Protein AF-A0A967U6L3-F1 (afdb_monomer)

Structure (mmCIF, N/CA/C/O backbone):
data_AF-A0A967U6L3-F1
#
_entry.id   AF-A0A967U6L3-F1
#
loop_
_atom_site.group_PDB
_atom_site.id
_atom_site.type_symbol
_atom_site.label_atom_id
_atom_site.label_alt_id
_atom_site.label_comp_id
_atom_site.label_asym_id
_atom_site.label_entity_id
_atom_site.label_seq_id
_atom_site.pdbx_PDB_ins_code
_atom_site.Cartn_x
_atom_site.Cartn_y
_atom_site.Cartn_z
_atom_site.occupancy
_atom_site.B_iso_or_equiv
_atom_site.auth_seq_id
_atom_site.auth_comp_id
_atom_site.auth_asym_id
_atom_site.auth_atom_id
_atom_site.pdbx_PDB_model_num
ATOM 1 N N . SER A 1 1 ? -12.480 7.612 12.187 1.00 88.56 1 SER A N 1
ATOM 2 C CA . SER A 1 1 ? -12.342 8.210 10.846 1.00 88.56 1 SER A CA 1
ATOM 3 C C . SER A 1 1 ? -12.642 7.148 9.789 1.00 88.56 1 SER A C 1
ATOM 5 O O . SER A 1 1 ? -13.017 6.040 10.164 1.00 88.56 1 SER A O 1
ATOM 7 N N . LEU A 1 2 ? -12.551 7.460 8.488 1.00 88.06 2 LEU A N 1
ATOM 8 C CA . LEU A 1 2 ? -12.751 6.452 7.434 1.00 88.06 2 LEU A CA 1
ATOM 9 C C . LEU A 1 2 ? -11.652 5.380 7.489 1.00 88.06 2 LEU A C 1
ATOM 11 O O . LEU A 1 2 ? -11.933 4.196 7.363 1.00 88.06 2 LEU A O 1
ATOM 15 N N . GLU A 1 3 ? -10.423 5.808 7.742 1.00 90.75 3 GLU A N 1
ATOM 16 C CA . GLU A 1 3 ? -9.239 4.968 7.900 1.00 90.75 3 GLU A CA 1
ATOM 17 C C . GLU A 1 3 ? -9.436 3.951 9.026 1.00 90.75 3 GLU A C 1
ATOM 19 O O . GLU A 1 3 ? -9.305 2.759 8.787 1.00 90.75 3 GLU A O 1
ATOM 24 N N . GLU A 1 4 ? -9.858 4.394 10.215 1.00 93.44 4 GLU A N 1
ATOM 25 C CA . GLU A 1 4 ? -10.119 3.500 11.358 1.00 93.44 4 GLU A CA 1
ATOM 26 C C . GLU A 1 4 ? -11.216 2.467 11.056 1.00 93.44 4 GLU A C 1
ATOM 28 O O . GLU A 1 4 ? -11.136 1.318 11.487 1.00 93.44 4 GLU A O 1
ATOM 33 N N . ALA A 1 5 ? -12.251 2.859 10.305 1.00 94.50 5 ALA A N 1
ATOM 34 C CA . ALA A 1 5 ? -13.315 1.942 9.909 1.00 94.50 5 ALA A CA 1
ATOM 35 C C . ALA A 1 5 ? -12.824 0.891 8.900 1.00 94.50 5 ALA A C 1
ATOM 37 O O . ALA A 1 5 ? -13.254 -0.260 8.964 1.00 94.50 5 ALA A O 1
ATOM 38 N N . ILE A 1 6 ? -11.924 1.276 7.990 1.00 94.00 6 ILE A N 1
ATOM 39 C CA . ILE A 1 6 ? -11.297 0.369 7.020 1.00 94.00 6 ILE A CA 1
ATOM 40 C C . ILE A 1 6 ? -10.308 -0.568 7.721 1.00 94.00 6 ILE A C 1
ATOM 42 O O . ILE A 1 6 ? -10.341 -1.767 7.468 1.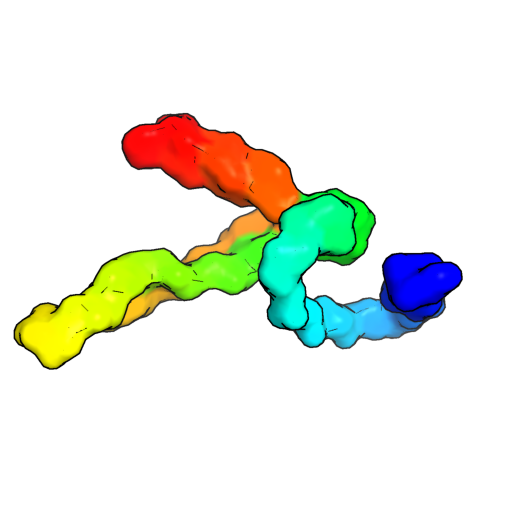00 94.00 6 ILE A O 1
ATOM 46 N N . GLU A 1 7 ? -9.482 -0.060 8.636 1.00 92.44 7 GLU A N 1
ATOM 47 C CA . GLU A 1 7 ? -8.535 -0.860 9.427 1.00 92.44 7 GLU A CA 1
ATOM 48 C C . GLU A 1 7 ? -9.252 -1.908 10.300 1.00 92.44 7 GLU A C 1
ATOM 50 O O . GLU A 1 7 ? -8.755 -3.019 10.475 1.00 92.44 7 GLU A O 1
ATOM 55 N N . ALA A 1 8 ? -10.439 -1.584 10.824 1.00 95.56 8 ALA A N 1
ATOM 56 C CA . ALA A 1 8 ? -11.251 -2.504 11.622 1.00 95.56 8 ALA A CA 1
ATOM 57 C C . ALA A 1 8 ? -12.112 -3.475 10.786 1.00 95.56 8 ALA A C 1
ATOM 59 O O . ALA A 1 8 ? -12.748 -4.372 11.349 1.00 95.56 8 ALA A O 1
ATOM 60 N N . PHE A 1 9 ? -12.180 -3.305 9.462 1.00 96.31 9 PHE A N 1
ATOM 61 C CA . PHE A 1 9 ? -13.009 -4.142 8.602 1.00 96.31 9 PHE A CA 1
ATOM 62 C C . PHE A 1 9 ? -12.353 -5.519 8.392 1.00 96.31 9 PHE A C 1
ATOM 64 O O . PHE A 1 9 ? -11.234 -5.593 7.888 1.00 96.31 9 PHE A O 1
ATOM 71 N N . PRO A 1 10 ? -13.029 -6.641 8.709 1.00 95.12 10 PRO A N 1
ATOM 72 C CA . PRO A 1 10 ? -12.432 -7.979 8.643 1.00 95.12 10 PRO A CA 1
ATOM 73 C C . PRO A 1 10 ? -12.387 -8.552 7.211 1.00 95.12 10 PRO A C 1
ATOM 75 O O . PRO A 1 10 ? -12.616 -9.742 7.002 1.00 95.12 10 PRO A O 1
ATOM 78 N N . GLY A 1 11 ? -12.128 -7.716 6.205 1.00 95.25 11 GLY A N 1
ATOM 79 C CA . GL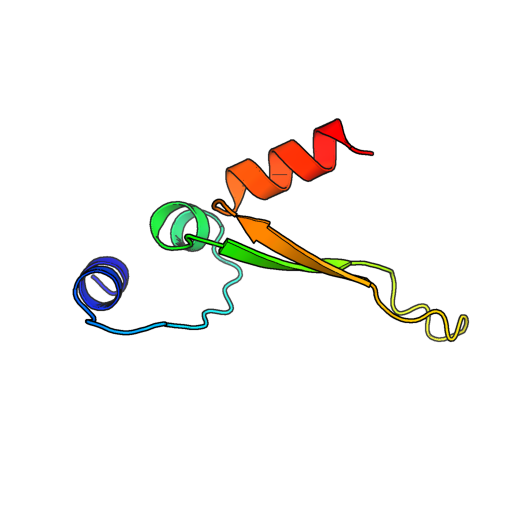Y A 1 11 ? -12.152 -8.097 4.797 1.00 95.25 11 GLY A CA 1
ATOM 80 C C . GLY A 1 11 ? -11.165 -7.310 3.939 1.00 95.25 11 GLY A C 1
ATOM 81 O O . GLY A 1 11 ? -10.399 -6.486 4.426 1.00 95.25 11 GLY A O 1
ATOM 82 N N . CYS A 1 12 ? -11.184 -7.583 2.635 1.00 95.44 12 CYS A N 1
ATOM 83 C CA . CYS A 1 12 ? -10.375 -6.859 1.658 1.00 95.44 12 CYS A CA 1
ATOM 84 C C . CYS A 1 12 ? -11.164 -5.669 1.102 1.00 95.44 12 CYS A C 1
ATOM 86 O O . CYS A 1 12 ? -12.342 -5.809 0.765 1.00 95.44 12 CYS A O 1
ATOM 88 N N . VAL A 1 13 ? -10.505 -4.518 0.977 1.00 96.06 13 VAL A N 1
ATOM 89 C CA . VAL A 1 13 ? -11.082 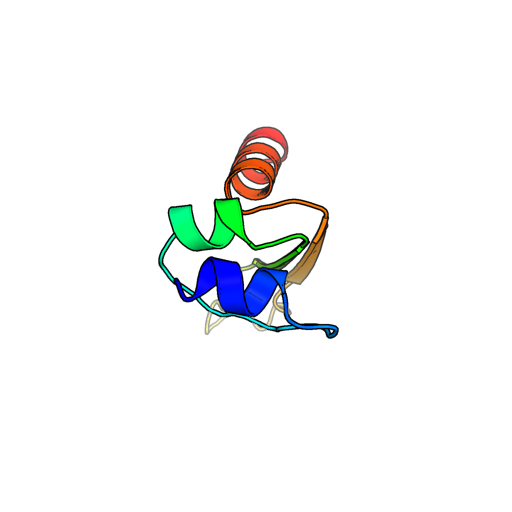-3.308 0.391 1.00 96.06 13 VAL A CA 1
ATOM 90 C C . VAL A 1 13 ? -10.246 -2.898 -0.814 1.00 96.06 13 VAL A C 1
ATOM 92 O O . VAL A 1 13 ? -9.033 -2.736 -0.712 1.00 96.06 13 VAL A O 1
ATOM 95 N N . LEU A 1 14 ? -10.907 -2.700 -1.955 1.00 95.88 14 LEU A N 1
ATOM 96 C CA . LEU A 1 14 ? -10.318 -2.024 -3.106 1.00 95.88 14 LEU A CA 1
ATOM 97 C C . LEU A 1 14 ? -10.674 -0.541 -3.025 1.00 95.88 14 LEU A C 1
ATOM 99 O O . LEU A 1 14 ? -11.854 -0.190 -3.062 1.00 95.88 14 LEU A O 1
ATOM 103 N N . VAL A 1 15 ? -9.661 0.319 -2.931 1.00 94.75 15 VAL A N 1
ATOM 104 C CA . VAL A 1 15 ? -9.851 1.771 -2.874 1.00 94.75 15 VAL A CA 1
ATOM 105 C C . VAL A 1 15 ? -9.165 2.440 -4.055 1.00 94.75 15 VAL A C 1
ATOM 107 O O . VAL A 1 15 ? -8.036 2.106 -4.403 1.00 94.75 15 VAL A O 1
ATOM 110 N N . ILE A 1 16 ? -9.854 3.412 -4.650 1.00 94.62 16 ILE A N 1
ATOM 111 C CA . ILE A 1 16 ? -9.299 4.340 -5.633 1.00 94.62 16 ILE A CA 1
ATOM 112 C C . ILE A 1 16 ? -9.387 5.725 -5.006 1.00 94.62 16 ILE A C 1
ATOM 114 O O . ILE A 1 16 ? -10.476 6.182 -4.661 1.00 94.62 16 ILE A O 1
ATOM 118 N N . SER A 1 17 ? -8.244 6.376 -4.832 1.00 94.56 17 SER A N 1
ATOM 119 C CA . SER A 1 17 ? -8.170 7.713 -4.253 1.00 94.56 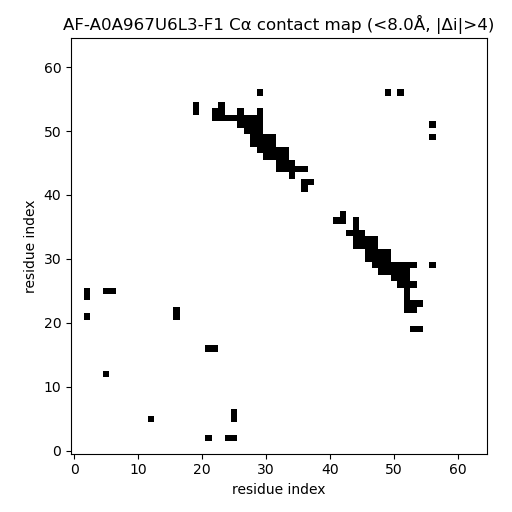17 SER A CA 1
ATOM 120 C C . SER A 1 17 ? -7.079 8.526 -4.935 1.00 94.56 17 SER A C 1
ATOM 122 O O . SER A 1 17 ? -6.078 7.981 -5.393 1.00 94.56 17 SER A O 1
ATOM 124 N N . HIS A 1 18 ? -7.279 9.840 -4.981 1.00 94.69 18 HIS A N 1
ATOM 125 C CA . HIS A 1 18 ? -6.245 10.803 -5.360 1.00 94.69 18 HIS A CA 1
ATOM 126 C C . HIS A 1 18 ? -5.502 11.371 -4.141 1.00 94.69 18 HIS A C 1
ATOM 128 O O . HIS A 1 18 ? -4.528 12.103 -4.307 1.00 94.69 18 HIS A O 1
ATOM 134 N N . ASP A 1 19 ? -5.950 11.047 -2.924 1.00 95.75 19 ASP A N 1
ATOM 135 C CA . ASP A 1 19 ? -5.289 11.456 -1.68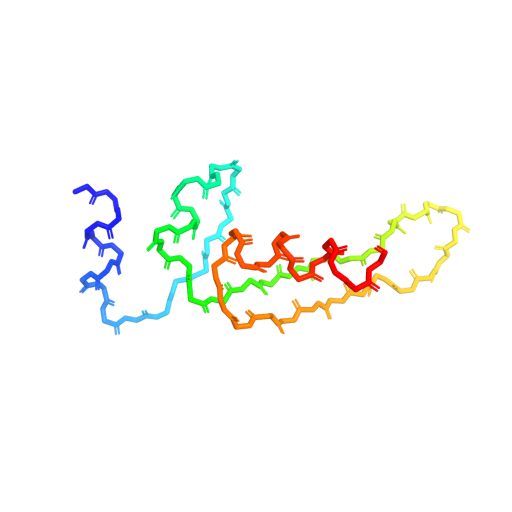9 1.00 95.75 19 ASP A CA 1
ATOM 136 C C . ASP A 1 19 ? -4.145 10.492 -1.361 1.00 95.75 19 ASP A C 1
ATOM 138 O O . ASP A 1 19 ? -4.354 9.347 -0.948 1.00 95.75 19 ASP A O 1
ATOM 142 N N . ARG A 1 20 ? -2.921 10.980 -1.558 1.00 94.81 20 ARG A N 1
ATOM 143 C CA . ARG A 1 20 ? -1.700 10.213 -1.316 1.00 94.81 20 ARG A CA 1
ATOM 144 C C . ARG A 1 20 ? -1.523 9.870 0.157 1.00 94.81 20 ARG A C 1
ATOM 146 O O . ARG A 1 20 ? -1.107 8.759 0.441 1.00 94.81 20 ARG A O 1
ATOM 153 N N . TRP A 1 21 ? -1.876 10.770 1.077 1.00 94.94 21 TRP A N 1
ATOM 154 C CA . TRP A 1 21 ? -1.713 10.552 2.520 1.00 94.94 21 TRP A CA 1
ATOM 155 C C . TRP A 1 21 ? -2.643 9.457 3.030 1.00 94.94 21 TRP A C 1
ATOM 157 O O . TRP A 1 21 ? -2.251 8.630 3.850 1.00 94.94 21 TRP A O 1
ATOM 167 N N . PHE A 1 22 ? -3.866 9.423 2.503 1.00 95.25 22 PHE A N 1
ATOM 168 C CA . PHE A 1 22 ? -4.812 8.353 2.790 1.00 95.25 22 PHE A CA 1
ATOM 169 C C . PHE A 1 22 ? -4.279 6.994 2.314 1.00 95.25 22 PHE A C 1
ATOM 171 O O . PHE A 1 22 ? -4.247 6.037 3.087 1.00 95.25 22 PHE A O 1
ATOM 178 N N . LEU A 1 23 ? -3.823 6.911 1.058 1.00 95.88 23 LEU A N 1
ATOM 179 C CA . LEU A 1 23 ? -3.269 5.672 0.501 1.00 95.88 23 LEU A CA 1
ATOM 180 C C . LEU A 1 23 ? -1.992 5.237 1.221 1.00 95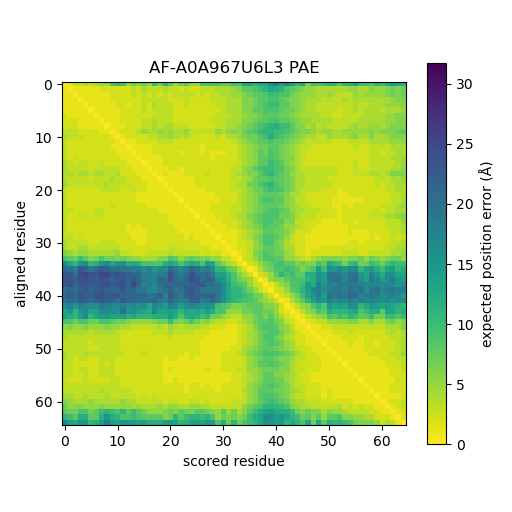.88 23 LEU A C 1
ATOM 182 O O . LEU A 1 23 ? -1.801 4.047 1.440 1.00 95.88 23 LEU A O 1
ATOM 186 N N . ASP A 1 24 ? -1.151 6.184 1.625 1.00 96.12 24 ASP A N 1
ATOM 187 C CA . ASP A 1 24 ? 0.064 5.906 2.387 1.00 96.12 24 ASP A CA 1
ATOM 188 C C . ASP A 1 24 ? -0.239 5.227 3.727 1.00 96.12 24 ASP A C 1
ATOM 190 O O . ASP A 1 24 ? 0.486 4.333 4.164 1.00 96.12 24 ASP A O 1
ATOM 194 N N . ARG A 1 25 ? -1.353 5.625 4.350 1.00 94.31 25 ARG A N 1
ATOM 195 C CA . ARG A 1 25 ? -1.781 5.123 5.651 1.00 94.31 25 ARG A CA 1
ATOM 196 C C . ARG A 1 25 ? -2.485 3.766 5.588 1.00 94.31 25 ARG A C 1
ATOM 198 O O . ARG A 1 25 ? -2.271 2.951 6.478 1.00 94.31 25 ARG A O 1
ATOM 205 N N . ILE A 1 26 ? -3.350 3.538 4.597 1.00 95.69 26 ILE A N 1
ATOM 206 C CA . ILE A 1 26 ? -4.259 2.373 4.587 1.00 95.69 26 ILE A CA 1
ATOM 207 C C . ILE A 1 26 ? -3.909 1.294 3.553 1.00 95.69 26 ILE A C 1
ATOM 209 O O . ILE A 1 26 ? -4.379 0.162 3.677 1.00 95.69 26 ILE A O 1
ATOM 213 N N . ALA A 1 27 ? -3.140 1.615 2.507 1.00 96.94 27 ALA A N 1
ATOM 214 C CA . ALA A 1 27 ? -2.854 0.655 1.447 1.00 96.94 27 ALA A CA 1
ATOM 215 C C . ALA A 1 27 ? -1.757 -0.325 1.876 1.00 96.94 27 ALA A C 1
ATOM 217 O O . ALA A 1 27 ? -0.694 0.065 2.346 1.00 96.94 27 ALA A O 1
ATOM 218 N N . THR A 1 28 ? -2.006 -1.614 1.652 1.00 96.94 28 THR A N 1
ATOM 219 C CA . THR A 1 28 ? -0.998 -2.676 1.824 1.00 96.94 28 THR A CA 1
ATOM 220 C C . THR A 1 28 ? -0.378 -3.104 0.497 1.00 96.94 28 THR A C 1
ATOM 222 O O . THR A 1 28 ? 0.675 -3.739 0.476 1.00 96.94 28 THR A O 1
ATOM 225 N N . HIS A 1 29 ? -1.060 -2.795 -0.608 1.00 97.44 29 HIS A N 1
ATOM 226 C CA . HIS A 1 29 ? -0.636 -3.086 -1.966 1.00 97.44 29 HIS A CA 1
ATOM 227 C C . HIS A 1 29 ? -1.112 -1.980 -2.910 1.00 97.44 29 HIS A C 1
ATOM 229 O O . HIS A 1 29 ? -2.222 -1.463 -2.757 1.00 97.44 29 HIS A O 1
ATOM 235 N N . ILE A 1 30 ? -0.314 -1.693 -3.937 1.00 96.81 30 ILE A N 1
ATOM 236 C CA . ILE A 1 30 ? -0.665 -0.798 -5.037 1.00 96.81 30 ILE A CA 1
ATOM 237 C C . ILE A 1 30 ? -0.889 -1.622 -6.304 1.00 96.81 30 ILE A C 1
ATOM 239 O O . ILE A 1 30 ? -0.007 -2.350 -6.764 1.00 96.81 30 ILE A O 1
ATOM 243 N N . LEU A 1 31 ? -2.079 -1.488 -6.889 1.00 95.38 31 LEU A N 1
ATOM 244 C CA . LEU A 1 31 ? -2.370 -1.966 -8.237 1.00 95.38 31 LEU A CA 1
ATOM 245 C C . LEU A 1 31 ? -2.189 -0.798 -9.212 1.00 95.38 31 LEU A C 1
ATOM 247 O O . LEU A 1 31 ? -3.066 0.055 -9.341 1.00 95.38 31 LEU A O 1
ATOM 251 N N . ALA A 1 32 ? -1.036 -0.749 -9.871 1.00 91.81 32 ALA A N 1
ATOM 252 C CA . ALA A 1 32 ? -0.681 0.312 -10.796 1.00 91.81 32 ALA A CA 1
ATOM 253 C C . ALA A 1 32 ? -0.956 -0.089 -12.245 1.00 91.81 32 ALA A C 1
ATOM 255 O O . ALA A 1 32 ? -0.564 -1.161 -12.706 1.00 91.81 32 ALA A O 1
ATOM 256 N N . PHE A 1 33 ? -1.603 0.810 -12.976 1.00 88.12 33 PHE A N 1
ATOM 257 C CA . PHE A 1 33 ? -1.807 0.702 -14.413 1.00 88.12 33 PHE A CA 1
ATOM 258 C C . PHE A 1 33 ? -0.768 1.606 -15.087 1.00 88.12 33 PHE A C 1
ATOM 260 O O . PHE A 1 33 ? -0.895 2.826 -15.091 1.00 88.12 33 PHE A O 1
ATOM 267 N N . GLU A 1 34 ? 0.303 0.993 -15.575 1.00 80.44 34 GLU A N 1
ATOM 268 C CA . GLU A 1 34 ? 1.453 1.617 -16.224 1.00 80.44 34 GLU A CA 1
ATOM 269 C C . GLU A 1 34 ? 1.334 1.547 -17.755 1.00 80.44 34 GLU A C 1
ATOM 271 O O . GLU A 1 34 ? 0.761 0.618 -18.324 1.00 80.44 34 GLU A O 1
ATOM 276 N N . GLY A 1 35 ? 1.960 2.503 -18.439 1.00 69.75 35 GLY A N 1
ATOM 277 C CA . GLY A 1 35 ? 1.953 2.606 -19.896 1.00 69.75 35 GLY A CA 1
ATOM 278 C C . GLY A 1 35 ? 0.965 3.662 -20.376 1.00 69.75 35 GLY A C 1
ATOM 279 O O . GLY A 1 35 ? -0.198 3.688 -19.974 1.00 69.75 35 GLY A O 1
ATOM 280 N N . GLU A 1 36 ? 1.440 4.564 -21.236 1.00 62.75 36 GLU A N 1
ATOM 281 C CA . GLU A 1 36 ? 0.548 5.480 -21.934 1.00 62.75 36 GLU A CA 1
ATOM 282 C C . GLU A 1 36 ? -0.427 4.639 -22.762 1.00 62.75 36 GLU A C 1
ATOM 284 O O . GLU A 1 36 ? -0.007 3.881 -23.638 1.00 62.75 36 GLU A O 1
ATOM 289 N N . SER A 1 37 ? -1.731 4.802 -22.521 1.00 56.34 37 SER A N 1
ATOM 290 C CA . SER A 1 37 ? -2.742 4.493 -23.531 1.00 56.34 37 SER A CA 1
ATOM 291 C C . SER A 1 37 ? -2.529 5.479 -24.677 1.00 56.34 37 SER A C 1
ATOM 293 O O . SER A 1 37 ? -3.200 6.506 -24.799 1.00 56.34 37 SER A O 1
ATOM 295 N N . ARG A 1 38 ? -1.489 5.240 -25.477 1.00 53.50 38 ARG A N 1
ATOM 296 C CA . ARG A 1 38 ? -1.281 5.960 -26.718 1.00 53.50 38 ARG A CA 1
ATOM 297 C C . ARG A 1 38 ? -2.400 5.498 -27.615 1.00 53.50 38 ARG A C 1
ATOM 299 O O . ARG A 1 38 ? -2.366 4.392 -28.129 1.00 53.50 38 ARG A O 1
ATOM 306 N N . VAL A 1 39 ? -3.384 6.366 -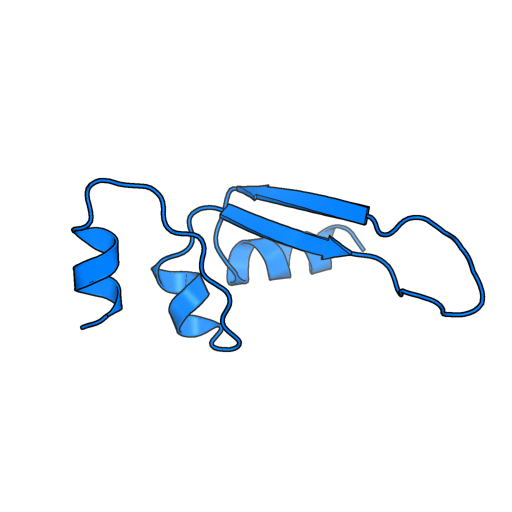27.814 1.00 59.00 39 VAL A N 1
ATOM 307 C CA . VAL A 1 39 ? -4.553 6.128 -28.677 1.00 59.00 39 VAL A CA 1
ATOM 308 C C . VAL A 1 39 ? -4.156 5.578 -30.065 1.00 59.00 39 VAL A C 1
ATOM 310 O O . VAL A 1 39 ? -4.966 4.927 -30.716 1.00 59.00 39 VAL A O 1
ATOM 313 N N . HIS A 1 40 ? -2.904 5.792 -30.492 1.00 57.41 40 HIS A N 1
ATOM 314 C CA . HIS A 1 40 ? -2.334 5.318 -31.753 1.00 57.41 40 HIS A CA 1
ATOM 315 C C . HIS A 1 40 ? -1.451 4.060 -31.678 1.00 57.41 40 HIS A C 1
ATOM 317 O O . HIS A 1 40 ? -1.297 3.399 -32.700 1.00 57.41 40 HIS A O 1
ATOM 323 N N . ASP A 1 41 ? -0.893 3.704 -30.518 1.00 58.78 41 ASP A N 1
ATOM 324 C CA . ASP A 1 41 ? -0.113 2.476 -30.355 1.00 58.78 41 ASP A CA 1
ATOM 325 C C . ASP A 1 41 ? -0.967 1.507 -29.542 1.00 58.78 41 ASP A C 1
ATOM 327 O O . ASP A 1 41 ? -1.110 1.659 -28.333 1.00 58.78 41 ASP A O 1
ATOM 331 N N . HIS A 1 42 ? -1.533 0.487 -30.190 1.00 62.03 42 HIS A N 1
ATOM 332 C CA . HIS A 1 42 ? -2.294 -0.602 -29.554 1.00 62.03 42 HIS A CA 1
ATOM 333 C C . HIS A 1 42 ? -1.441 -1.487 -28.616 1.00 62.03 42 HIS A C 1
ATOM 335 O O . HIS A 1 42 ? -1.716 -2.676 -28.443 1.00 62.03 42 HIS A O 1
ATOM 341 N N . ALA A 1 43 ? -0.375 -0.934 -28.038 1.00 63.81 43 ALA A N 1
ATOM 342 C CA . ALA A 1 43 ? 0.433 -1.587 -27.038 1.00 63.81 43 ALA A CA 1
ATOM 343 C C . ALA A 1 43 ? -0.443 -1.881 -25.808 1.00 63.81 43 ALA A C 1
ATOM 345 O O . ALA A 1 43 ? -1.169 -1.001 -25.336 1.00 63.81 43 ALA A O 1
ATOM 346 N N . PRO A 1 44 ? -0.408 -3.115 -25.284 1.00 67.56 44 PRO A N 1
ATOM 347 C CA . PRO A 1 44 ? -1.148 -3.441 -24.080 1.00 67.56 44 PRO A CA 1
ATOM 348 C C . PRO A 1 44 ? -0.629 -2.589 -22.918 1.00 67.56 44 PRO A C 1
ATOM 350 O O . PRO A 1 44 ? 0.579 -2.517 -22.682 1.00 67.56 44 PRO A O 1
ATOM 353 N N . GLY A 1 45 ? -1.552 -1.969 -22.178 1.00 73.25 45 GLY A N 1
ATOM 354 C CA . GLY A 1 45 ? -1.231 -1.365 -20.889 1.00 73.25 45 GLY A CA 1
ATOM 355 C C . GLY A 1 45 ? -0.609 -2.413 -19.964 1.00 73.25 45 GLY A C 1
ATOM 356 O O . GLY A 1 45 ? -0.984 -3.588 -19.985 1.00 73.25 45 GLY A O 1
ATOM 357 N N . LYS A 1 46 ? 0.364 -2.000 -19.159 1.00 83.69 46 LYS A N 1
ATOM 358 C CA . LYS A 1 46 ? 1.056 -2.863 -18.209 1.00 83.69 46 LYS A CA 1
ATOM 359 C C . LYS A 1 46 ? 0.400 -2.710 -16.845 1.00 83.69 46 LYS A C 1
ATOM 361 O O . LYS A 1 46 ? 0.332 -1.617 -16.310 1.00 83.69 46 LYS A O 1
ATOM 366 N N . VAL A 1 47 ? -0.067 -3.803 -16.256 1.00 89.25 47 VAL A N 1
ATOM 367 C CA . VAL A 1 47 ? -0.581 -3.784 -14.880 1.00 89.25 47 VAL A CA 1
ATOM 368 C C . VAL A 1 47 ? 0.489 -4.335 -13.949 1.00 89.25 47 VAL A C 1
ATOM 370 O O . VAL A 1 47 ? 1.054 -5.398 -14.212 1.00 89.25 47 VAL A O 1
ATOM 373 N N . ARG A 1 48 ? 0.766 -3.619 -12.861 1.00 90.88 48 ARG A N 1
ATOM 374 C CA . ARG A 1 48 ? 1.686 -4.035 -11.805 1.00 90.88 48 ARG A CA 1
ATOM 375 C C . ARG A 1 48 ? 0.949 -4.151 -10.483 1.00 90.88 48 ARG A C 1
ATOM 377 O O . ARG A 1 48 ? 0.207 -3.255 -10.100 1.00 90.88 48 ARG A O 1
ATOM 384 N N . PHE A 1 49 ? 1.215 -5.238 -9.771 1.00 94.88 49 PHE A N 1
ATOM 385 C CA . PHE A 1 49 ? 0.833 -5.396 -8.376 1.00 94.88 49 PHE A CA 1
ATOM 386 C C . PHE A 1 49 ? 2.087 -5.269 -7.511 1.00 94.88 49 PHE A C 1
ATOM 388 O O . PHE A 1 49 ? 3.041 -6.025 -7.692 1.00 94.88 49 PHE A O 1
ATOM 395 N N . PHE A 1 50 ? 2.105 -4.273 -6.633 1.00 95.88 50 PHE A N 1
ATOM 396 C CA . PHE A 1 50 ? 3.229 -3.931 -5.769 1.00 95.88 50 PHE A CA 1
ATOM 397 C C . PHE A 1 50 ? 2.815 -4.091 -4.306 1.00 95.88 50 PHE A C 1
ATOM 399 O O . PHE A 1 50 ? 1.725 -3.663 -3.934 1.00 95.88 50 PHE A O 1
ATOM 406 N N . THR A 1 51 ? 3.663 -4.709 -3.486 1.00 97.56 51 THR A N 1
ATOM 407 C CA . THR A 1 51 ? 3.450 -4.819 -2.036 1.00 97.56 51 THR A CA 1
ATOM 408 C C . THR A 1 51 ? 4.072 -3.615 -1.355 1.00 97.56 51 THR A C 1
ATOM 410 O O . THR A 1 51 ? 5.276 -3.407 -1.471 1.00 97.56 51 THR A O 1
ATOM 413 N N . GLY A 1 52 ? 3.241 -2.853 -0.656 1.00 96.75 52 GLY A N 1
ATOM 414 C CA . GLY A 1 52 ? 3.606 -1.584 -0.052 1.00 96.75 52 GLY A CA 1
ATOM 415 C C . GLY A 1 52 ? 2.552 -0.512 -0.293 1.00 96.75 52 GLY A C 1
ATOM 416 O O . GLY A 1 52 ? 1.526 -0.746 -0.945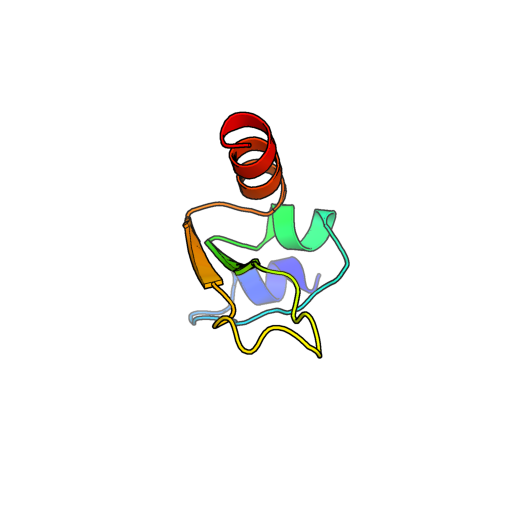 1.00 96.75 52 GLY A O 1
ATOM 417 N N . ASN A 1 53 ? 2.810 0.663 0.262 1.00 96.56 53 ASN A N 1
ATOM 418 C CA . ASN A 1 53 ? 1.913 1.810 0.197 1.00 96.56 53 ASN A CA 1
ATOM 419 C C . ASN A 1 53 ? 2.259 2.761 -0.970 1.00 96.56 53 ASN A C 1
ATOM 421 O O . ASN A 1 53 ? 3.047 2.431 -1.861 1.00 96.56 53 ASN A O 1
ATOM 425 N N . HIS A 1 54 ? 1.637 3.947 -0.997 1.00 96.06 54 HIS A N 1
ATOM 426 C CA . HIS A 1 54 ? 1.870 4.924 -2.064 1.00 96.06 54 HIS A CA 1
ATOM 427 C C . HIS A 1 54 ? 3.322 5.424 -2.102 1.00 96.06 54 HIS A C 1
ATOM 429 O O . HIS A 1 54 ? 3.913 5.451 -3.182 1.00 96.06 54 HIS A O 1
ATOM 435 N N . SER A 1 55 ? 3.902 5.836 -0.970 1.00 96.81 55 SER A N 1
ATOM 436 C CA . SER A 1 55 ? 5.255 6.416 -0.957 1.00 96.81 55 SER A CA 1
ATOM 437 C C . SER A 1 55 ? 6.324 5.391 -1.326 1.00 96.81 55 SER A C 1
ATOM 439 O O . SER A 1 55 ? 7.248 5.703 -2.073 1.00 96.81 55 SER A O 1
ATOM 441 N N . GLU A 1 56 ? 6.180 4.151 -0.855 1.00 97.38 56 GLU A N 1
ATOM 442 C CA . GLU A 1 56 ? 7.076 3.048 -1.215 1.00 97.38 56 GLU A CA 1
ATOM 443 C C . GLU A 1 56 ? 7.012 2.742 -2.714 1.00 97.38 56 GLU A C 1
ATOM 445 O O . GLU A 1 56 ? 8.044 2.537 -3.356 1.00 97.38 56 GLU A O 1
ATOM 450 N N . TYR A 1 57 ? 5.810 2.765 -3.295 1.00 95.50 57 TYR A N 1
ATOM 451 C CA . TYR A 1 57 ? 5.637 2.593 -4.732 1.00 95.50 57 TYR A CA 1
ATOM 452 C C . TYR A 1 57 ? 6.261 3.749 -5.534 1.00 95.50 57 TYR A C 1
ATOM 454 O O . TYR A 1 57 ? 6.926 3.515 -6.543 1.00 95.50 57 TYR A O 1
ATOM 462 N N . GLU A 1 58 ? 6.095 4.997 -5.089 1.00 94.31 58 GLU A N 1
ATOM 463 C CA . GLU A 1 58 ? 6.698 6.175 -5.730 1.00 94.31 58 GLU A CA 1
ATOM 464 C C . GLU A 1 58 ? 8.237 6.131 -5.690 1.00 94.31 58 GLU A C 1
ATOM 466 O O . GLU A 1 58 ? 8.897 6.407 -6.698 1.00 94.31 58 GLU A O 1
ATOM 471 N N . ALA A 1 59 ? 8.815 5.706 -4.563 1.00 95.81 59 ALA A N 1
ATOM 472 C CA . ALA A 1 59 ? 10.252 5.475 -4.432 1.00 95.81 59 ALA A CA 1
ATOM 473 C C . ALA A 1 59 ? 10.734 4.361 -5.376 1.00 95.81 59 ALA A C 1
ATOM 475 O O . ALA A 1 59 ? 11.676 4.568 -6.140 1.00 95.81 59 ALA A O 1
ATOM 476 N N . PHE A 1 60 ? 10.031 3.223 -5.410 1.00 94.00 60 PHE A N 1
ATOM 477 C CA . PHE A 1 60 ? 10.333 2.112 -6.318 1.00 94.00 60 PHE A CA 1
ATOM 478 C C . PHE A 1 60 ? 10.356 2.547 -7.792 1.00 94.00 60 PHE A C 1
ATOM 480 O O . PHE A 1 60 ? 11.249 2.157 -8.549 1.00 94.00 60 PHE A O 1
ATOM 487 N N . MET A 1 61 ? 9.392 3.373 -8.206 1.00 90.44 61 MET A N 1
ATOM 488 C CA . MET A 1 61 ? 9.340 3.908 -9.568 1.00 90.44 61 MET A CA 1
ATOM 489 C C . MET A 1 61 ? 10.503 4.859 -9.859 1.00 90.44 61 MET A C 1
ATOM 491 O O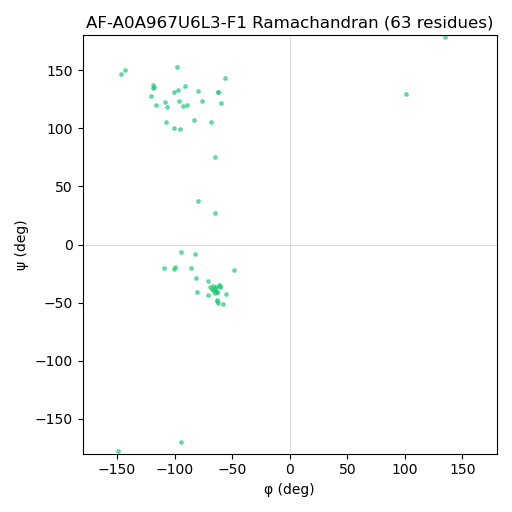 . MET A 1 61 ? 11.026 4.850 -10.965 1.00 90.44 61 MET A O 1
ATOM 495 N N . THR A 1 62 ? 10.934 5.646 -8.877 1.00 91.31 62 THR A N 1
ATOM 496 C CA . THR A 1 62 ? 12.073 6.562 -9.037 1.00 91.31 62 THR A CA 1
ATOM 497 C C . THR A 1 62 ? 13.410 5.818 -9.121 1.00 91.31 62 THR A C 1
ATOM 499 O O . THR A 1 62 ? 14.323 6.271 -9.797 1.00 91.31 62 THR A O 1
ATOM 502 N N . GLU A 1 63 ? 13.546 4.675 -8.448 1.00 89.50 63 GLU A N 1
ATOM 503 C CA . GLU A 1 63 ? 14.772 3.861 -8.478 1.00 89.50 63 GLU A CA 1
ATOM 504 C C . GLU A 1 63 ? 14.878 2.963 -9.719 1.00 89.50 63 GLU A C 1
ATOM 506 O O . GLU A 1 63 ? 15.978 2.623 -10.155 1.00 89.50 63 GLU A O 1
ATOM 511 N N . THR A 1 64 ? 13.739 2.542 -10.271 1.00 80.88 64 THR A N 1
ATOM 512 C CA . THR A 1 64 ? 13.688 1.587 -11.390 1.00 80.88 64 THR A CA 1
ATOM 513 C C . THR A 1 64 ? 13.814 2.260 -12.763 1.00 80.88 64 THR A C 1
ATOM 515 O O . THR A 1 64 ? 14.146 1.572 -13.733 1.00 80.88 64 THR A O 1
ATOM 518 N N . TYR A 1 65 ? 13.545 3.567 -12.869 1.00 71.00 65 TYR A N 1
ATOM 519 C CA . TYR A 1 65 ? 13.460 4.305 -14.137 1.00 71.00 65 TYR A CA 1
ATOM 520 C C . TYR A 1 65 ? 14.342 5.554 -14.180 1.00 71.00 65 TYR A C 1
ATOM 522 O O . TYR A 1 65 ? 14.527 6.199 -13.129 1.00 71.00 65 TYR A O 1
#

Radius of gyration: 14.28 Å; Cα contacts (8 Å, |Δi|>4): 62; chains: 1; bounding box: 28×20×43 Å

Sequence (65 aa):
SLEEAIEAFPGCVLVISHDRWFLDRIATHILAFEGESRVHDHAPGKVRFFTGNHSEYEAFMTETY

Mean predicted aligned error: 5.36 Å

Foldseek 3Di:
DVQVVLVPDPDDDDDDDPDQVSQQRRPQKDFDFADPVPVPDPDDTDTDIGGHTNVVVVVVVVVVD

Solvent-accessible surface area (backbone atoms only — not comparable to full-atom values): 4236 Å² total; per-residue (Å²): 104,73,64,58,55,56,74,69,43,97,68,90,81,92,83,87,76,89,52,61,70,59,35,44,73,72,36,67,52,41,81,44,82,41,66,79,84,41,94,83,50,91,64,79,68,43,76,44,82,42,86,34,25,48,63,58,49,52,51,51,53,60,75,75,100

Secondary structure (DSSP, 8-state):
-HHHHHHT-SS------S-HHHHHHH-SEEEEEES---TT--PPPEEEEEES-HHHHHHHHHHH-

Nearest PDB structures (foldseek):
  7qep-assembly1_D1  TM=3.460E-01  e=2.735E+00  Encephalitozoon cuniculi GB-M1
  4v5o-assembly2_BZ  TM=2.897E-01  e=4.411E+00  Tetrahymena thermophila
  5xxu-assembly1_V  TM=2.497E-01  e=3.135E+00  Toxoplasma gondii

pLDDT: mean 87.99, std 12.69, range [53.5, 97.56]